Protein AF-T2IDP6-F1 (afdb_monomer_lite)

Secondary structure (DSSP, 8-state):
--HHHHHHHHHHHHHHHH-TT--SEEEEES-TTS--HHHHHHHHT-EEEEE-SS--HHHHHHHHHHT-EEE-SEEES-SSEEEEEEEEETTEEEEEEEES-TTBTTEEEEEEEEEEEEHHHHHHHHT-S-EEEEEE--TTTHHHHHHHGGGS-GGGS-SEEEE------BGGG----

Radius of gyration: 15.81 Å; chains: 1; bounding box: 41×36×41 Å

InterPro domains:
  IPR006342 Methyltransferase FkbM [PF05050] (32-167)
  IPR006342 Methyltransferase FkbM [TIGR01444] (26-162)
  IPR029063 S-adenosyl-L-methionine-dependent methyltransferase superfamily [G3DSA:3.40.50.150] (9-172)
  IPR029063 S-adenosyl-L-methionine-dependent methyltransferase superfamily [SSF53335] (21-167)
  IPR052514 S-adenosyl-L-methionine-dependent methyltransferase [PTHR34203] (24-165)

Structure (mmCIF, N/CA/C/O backbone):
data_AF-T2IDP6-F1
#
_entry.id   AF-T2IDP6-F1
#
loop_
_atom_site.group_PDB
_atom_site.id
_atom_site.type_symbol
_atom_site.label_atom_id
_atom_site.label_alt_id
_atom_site.label_comp_id
_atom_site.label_asym_id
_atom_site.label_entity_id
_atom_site.label_seq_id
_atom_site.pdbx_PDB_ins_code
_atom_site.Cartn_x
_atom_site.Cartn_y
_atom_site.Cartn_z
_atom_site.occupancy
_atom_site.B_iso_or_equiv
_atom_site.auth_seq_id
_atom_site.auth_comp_id
_atom_site.auth_asym_id
_atom_site.auth_atom_id
_atom_site.pdbx_PDB_model_num
ATOM 1 N N . MET A 1 1 ? 13.845 -20.984 6.138 1.00 50.91 1 MET A N 1
ATOM 2 C CA . MET A 1 1 ? 13.756 -20.034 7.265 1.00 50.91 1 MET A CA 1
ATOM 3 C C . MET A 1 1 ? 12.493 -19.229 7.014 1.00 50.91 1 MET A C 1
ATOM 5 O O . MET A 1 1 ? 12.410 -18.632 5.952 1.00 50.91 1 MET A O 1
ATOM 9 N N . ASN A 1 2 ? 11.488 -19.317 7.887 1.00 77.56 2 ASN A N 1
ATOM 10 C CA . ASN A 1 2 ? 10.152 -18.739 7.666 1.00 77.56 2 ASN A CA 1
ATOM 11 C C . ASN A 1 2 ? 10.096 -17.273 8.129 1.00 77.56 2 ASN A C 1
ATOM 13 O O . ASN A 1 2 ? 9.209 -16.918 8.895 1.00 77.56 2 ASN A O 1
ATOM 17 N N . VAL A 1 3 ? 11.082 -16.456 7.739 1.00 84.88 3 VAL A N 1
ATOM 18 C CA . VAL A 1 3 ? 11.218 -15.065 8.222 1.00 84.88 3 VAL A CA 1
ATOM 19 C C . VAL A 1 3 ? 9.922 -14.297 7.993 1.00 84.88 3 VAL A C 1
ATOM 21 O O . VAL A 1 3 ? 9.389 -13.714 8.925 1.00 84.88 3 VAL A O 1
ATOM 24 N N . GLU A 1 4 ? 9.371 -14.433 6.794 1.00 87.62 4 GLU A N 1
ATOM 25 C CA . GLU A 1 4 ? 8.138 -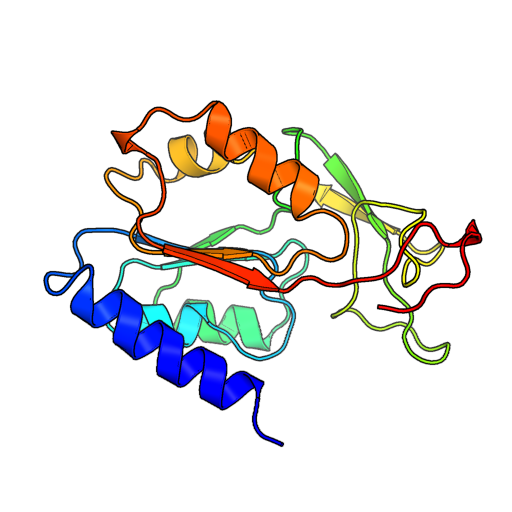13.780 6.382 1.00 87.62 4 GLU A CA 1
ATOM 26 C C . GLU A 1 4 ? 6.935 -14.138 7.257 1.00 87.62 4 GLU A C 1
ATOM 28 O O . GLU A 1 4 ? 6.241 -13.274 7.778 1.00 87.62 4 GLU A O 1
ATOM 33 N N . THR A 1 5 ? 6.740 -15.432 7.516 1.00 89.25 5 THR A N 1
ATOM 34 C CA . THR A 1 5 ? 5.682 -15.896 8.420 1.00 89.25 5 THR A CA 1
ATOM 35 C C . THR A 1 5 ? 5.882 -15.344 9.828 1.00 89.25 5 THR A C 1
ATOM 37 O O . THR A 1 5 ? 4.927 -14.895 10.445 1.00 89.25 5 THR A O 1
ATOM 40 N N . CYS A 1 6 ? 7.121 -15.307 10.328 1.00 92.56 6 CYS A N 1
ATOM 41 C CA . CYS A 1 6 ? 7.400 -14.709 11.632 1.00 92.56 6 CYS A CA 1
ATOM 42 C C . CYS A 1 6 ? 7.114 -13.200 11.655 1.00 92.56 6 CYS A C 1
ATOM 44 O O . CYS A 1 6 ? 6.640 -12.696 12.671 1.00 92.56 6 CYS A O 1
ATOM 46 N N . CYS A 1 7 ? 7.384 -12.480 10.564 1.00 93.94 7 CYS A N 1
ATOM 47 C CA . CYS A 1 7 ? 7.053 -11.064 10.441 1.00 93.94 7 CYS A CA 1
ATOM 48 C C . CYS A 1 7 ? 5.534 -10.844 10.419 1.00 93.94 7 CYS A C 1
ATOM 50 O O . CYS A 1 7 ? 5.052 -9.942 11.100 1.00 93.94 7 CYS A O 1
ATOM 52 N N . GLN A 1 8 ? 4.779 -11.676 9.696 1.00 94.75 8 GLN A N 1
ATOM 53 C CA . GLN A 1 8 ? 3.311 -11.663 9.712 1.00 94.75 8 GLN A CA 1
ATOM 54 C C . GLN A 1 8 ? 2.756 -11.922 11.119 1.00 94.75 8 GLN A C 1
ATOM 56 O O . GLN A 1 8 ? 1.979 -11.109 11.620 1.00 94.75 8 GLN A O 1
ATOM 61 N N . ASP A 1 9 ? 3.225 -12.978 11.790 1.00 95.31 9 ASP A N 1
ATOM 62 C CA . ASP A 1 9 ? 2.795 -13.343 13.148 1.00 95.31 9 ASP A CA 1
ATOM 63 C C . ASP A 1 9 ? 3.121 -12.245 14.176 1.00 95.31 9 ASP A C 1
ATOM 65 O O . ASP A 1 9 ? 2.364 -12.008 15.123 1.00 95.31 9 ASP A O 1
ATOM 69 N N . LEU A 1 10 ? 4.272 -11.581 14.026 1.00 96.19 10 LEU A N 1
ATOM 70 C CA . LEU A 1 10 ? 4.675 -10.484 14.901 1.00 96.19 10 LEU A CA 1
ATOM 71 C C . LEU A 1 10 ? 3.832 -9.232 14.645 1.00 96.19 10 LEU A C 1
ATOM 73 O O . LEU A 1 10 ? 3.370 -8.609 15.601 1.00 96.19 10 LEU A O 1
ATOM 77 N N . LEU A 1 11 ? 3.622 -8.863 13.379 1.00 97.06 11 LEU A N 1
ATOM 78 C CA . LEU A 1 11 ? 2.826 -7.689 13.038 1.00 97.06 11 LEU A CA 1
ATOM 79 C C . LEU A 1 11 ? 1.373 -7.860 13.491 1.00 97.06 11 LEU A C 1
ATOM 81 O O . LEU A 1 11 ? 0.821 -6.923 14.061 1.00 97.06 11 LEU A O 1
ATOM 85 N N . GLU A 1 12 ? 0.794 -9.055 13.329 1.00 97.38 12 GLU A N 1
ATOM 86 C CA . GLU A 1 12 ? -0.531 -9.406 13.857 1.00 97.38 12 GLU A CA 1
ATOM 87 C C . GLU A 1 12 ? -0.635 -9.112 15.362 1.00 97.38 12 GLU A C 1
ATOM 89 O O . GLU A 1 12 ? -1.559 -8.431 15.812 1.00 97.38 12 GLU A O 1
ATOM 94 N N . GLN A 1 13 ? 0.342 -9.563 16.152 1.00 97.88 13 GLN A N 1
ATOM 95 C CA . GLN A 1 13 ? 0.352 -9.314 17.596 1.00 97.88 13 GLN A CA 1
ATOM 96 C C . GLN A 1 13 ? 0.456 -7.821 17.930 1.00 97.88 13 GLN A C 1
ATOM 98 O O . GLN A 1 13 ? -0.236 -7.338 18.827 1.00 97.88 13 GLN A O 1
ATOM 103 N N . ILE A 1 14 ? 1.298 -7.083 17.202 1.00 98.06 14 ILE A N 1
ATOM 104 C CA . ILE A 1 14 ? 1.503 -5.646 17.412 1.00 98.06 14 ILE A CA 1
ATOM 105 C C . ILE A 1 14 ? 0.212 -4.867 17.136 1.00 98.06 14 ILE A C 1
ATOM 107 O O . ILE A 1 14 ? -0.213 -4.078 17.983 1.00 98.06 14 ILE A O 1
ATOM 111 N N . ILE A 1 15 ? -0.434 -5.089 15.986 1.00 97.94 15 ILE A N 1
ATOM 112 C CA . ILE A 1 15 ? -1.635 -4.327 15.604 1.00 97.94 15 ILE A CA 1
ATOM 113 C C . ILE A 1 15 ? -2.817 -4.634 16.528 1.00 97.94 15 ILE A C 1
ATOM 115 O O . ILE A 1 15 ? -3.578 -3.727 16.862 1.00 97.94 15 ILE A O 1
ATOM 119 N N . LEU A 1 16 ? -2.944 -5.879 17.005 1.00 97.75 16 LEU A N 1
ATOM 120 C CA . LEU A 1 16 ? -3.999 -6.269 17.942 1.00 97.75 16 LEU A CA 1
ATOM 121 C C . LEU A 1 16 ? -3.806 -5.655 19.332 1.00 97.75 16 LEU A C 1
ATOM 123 O O . LEU A 1 16 ? -4.795 -5.387 20.013 1.00 97.75 16 LEU A O 1
ATOM 127 N N . GLU A 1 17 ? -2.566 -5.411 19.761 1.00 97.81 17 GLU A N 1
ATOM 128 C CA . GLU A 1 17 ? -2.299 -4.728 21.031 1.00 97.81 17 GLU A CA 1
ATOM 129 C C . GLU A 1 17 ? -2.494 -3.210 20.916 1.00 97.81 17 GLU A C 1
ATOM 131 O O . GLU A 1 17 ? -3.054 -2.592 21.826 1.00 97.81 17 GLU A O 1
ATOM 136 N N . ILE A 1 18 ? -2.081 -2.618 19.792 1.00 96.94 18 ILE A N 1
ATOM 137 C CA . ILE A 1 18 ? -2.162 -1.173 19.533 1.00 96.94 18 ILE A CA 1
ATOM 138 C C . ILE A 1 18 ? -3.596 -0.712 19.261 1.00 96.94 18 ILE A C 1
ATOM 140 O O . ILE A 1 18 ? -3.992 0.367 19.711 1.00 96.94 18 ILE A O 1
ATOM 144 N N . ASP A 1 19 ? -4.393 -1.519 18.563 1.00 97.25 19 ASP A N 1
ATOM 145 C CA . ASP A 1 19 ? -5.790 -1.218 18.259 1.00 97.25 19 ASP A CA 1
ATOM 146 C C . ASP A 1 19 ? -6.704 -2.425 18.518 1.00 97.25 19 ASP A C 1
ATOM 148 O O . ASP A 1 19 ? -7.228 -3.087 17.622 1.00 97.25 19 ASP A O 1
ATOM 152 N N . LYS A 1 20 ? -6.952 -2.675 19.807 1.00 95.88 20 LYS A N 1
ATOM 153 C CA . LYS A 1 20 ? -7.832 -3.756 20.289 1.00 95.88 20 LYS A CA 1
ATOM 154 C C . LYS A 1 20 ? -9.268 -3.644 19.779 1.00 95.88 20 LYS A C 1
ATOM 156 O O . LYS A 1 20 ? -9.973 -4.651 19.699 1.00 95.88 20 LYS A O 1
ATOM 161 N N . LYS A 1 21 ? -9.723 -2.415 19.515 1.00 96.50 21 LYS A N 1
ATOM 162 C CA . LYS A 1 21 ? -11.093 -2.130 19.072 1.00 96.50 21 LYS A CA 1
ATOM 163 C C . LYS A 1 21 ? -11.233 -2.162 17.554 1.00 96.50 21 LYS A C 1
ATOM 165 O O . LYS A 1 21 ? -12.367 -2.262 17.097 1.00 96.50 21 LYS A O 1
ATOM 170 N N . LYS A 1 22 ? -10.114 -2.139 16.823 1.00 96.25 22 LYS A N 1
ATOM 171 C CA . LYS A 1 22 ? -10.048 -2.194 15.360 1.00 96.25 22 LYS A CA 1
ATOM 172 C C . LYS A 1 22 ? -10.791 -1.022 14.730 1.00 96.25 22 LYS A C 1
ATOM 174 O O . LYS A 1 22 ? -11.608 -1.202 13.836 1.00 96.25 22 LYS A O 1
ATOM 179 N N . THR A 1 23 ? -10.577 0.167 15.295 1.00 95.19 23 THR A N 1
ATOM 180 C CA . THR A 1 23 ? -11.209 1.408 14.829 1.00 95.19 23 THR A CA 1
ATOM 181 C C . THR A 1 23 ? -10.447 2.059 13.688 1.00 95.19 23 THR A C 1
ATOM 183 O O . THR A 1 23 ? -11.051 2.822 12.939 1.00 95.19 23 THR A O 1
ATOM 186 N N . GLY A 1 24 ? -9.148 1.784 13.569 1.00 96.06 24 GLY A N 1
ATOM 187 C CA . GLY A 1 24 ? -8.321 2.281 12.479 1.00 96.06 24 GLY A CA 1
ATOM 188 C C . GLY A 1 24 ? -8.243 1.318 11.296 1.00 96.06 24 GLY A C 1
ATOM 189 O O . GLY A 1 24 ? -8.540 0.127 11.401 1.00 96.06 24 GLY A O 1
ATOM 190 N N . MET A 1 25 ? -7.789 1.854 10.167 1.00 97.69 25 MET A N 1
ATOM 191 C CA . MET A 1 25 ? -7.578 1.119 8.920 1.00 97.69 25 MET A CA 1
ATOM 192 C C . MET A 1 25 ? -6.160 0.534 8.844 1.00 97.69 25 MET A C 1
ATOM 194 O O . MET A 1 25 ? -5.200 1.136 9.338 1.00 97.69 25 MET A O 1
ATOM 198 N N . CYS A 1 26 ? -6.014 -0.615 8.186 1.00 98.31 26 CYS A N 1
ATOM 199 C CA . CYS A 1 26 ? -4.721 -1.206 7.839 1.00 98.31 26 CYS A CA 1
ATOM 200 C C . CYS A 1 26 ? -4.491 -1.151 6.322 1.00 98.31 26 CYS A C 1
ATOM 202 O O . CYS A 1 26 ? -5.345 -1.567 5.540 1.00 98.31 26 CYS A O 1
ATOM 204 N N . ILE A 1 27 ? -3.331 -0.649 5.904 1.00 98.38 27 ILE A N 1
ATOM 205 C CA . ILE A 1 27 ? -2.987 -0.417 4.497 1.00 98.38 27 ILE A CA 1
ATOM 206 C C . ILE A 1 27 ? -1.736 -1.231 4.153 1.00 98.38 27 ILE A C 1
ATOM 208 O O . ILE A 1 27 ? -0.699 -1.074 4.795 1.00 98.38 27 ILE A O 1
ATOM 212 N N . ASP A 1 28 ? -1.833 -2.090 3.141 1.00 98.06 28 ASP A N 1
ATOM 213 C CA . ASP A 1 28 ? -0.739 -2.905 2.597 1.00 98.06 28 ASP A CA 1
ATOM 214 C C . ASP A 1 28 ? -0.351 -2.371 1.212 1.00 98.06 28 ASP A C 1
ATOM 216 O O . ASP A 1 28 ? -1.155 -2.420 0.280 1.00 98.06 28 ASP A O 1
ATOM 220 N N . VAL A 1 29 ? 0.852 -1.812 1.085 1.00 97.06 29 VAL A N 1
ATOM 221 C CA . VAL A 1 29 ? 1.345 -1.164 -0.136 1.00 97.06 29 VAL A CA 1
ATOM 222 C C . VAL A 1 29 ? 2.475 -1.977 -0.745 1.00 97.06 29 VAL A C 1
ATOM 224 O O . VAL A 1 29 ? 3.440 -2.311 -0.056 1.00 97.06 29 VAL A O 1
ATOM 227 N N . GLY A 1 30 ? 2.380 -2.215 -2.054 1.00 94.50 30 GLY A N 1
ATOM 228 C CA . GLY A 1 30 ? 3.314 -3.083 -2.765 1.00 94.50 30 GLY A CA 1
ATOM 229 C C . GLY A 1 30 ? 3.087 -4.535 -2.361 1.00 94.50 30 GLY A C 1
ATOM 230 O O . GLY A 1 30 ? 3.958 -5.207 -1.825 1.00 94.50 30 GLY A O 1
ATOM 231 N N . VAL A 1 31 ? 1.853 -5.003 -2.546 1.00 94.00 31 VAL A N 1
ATOM 232 C CA . VAL A 1 31 ? 1.428 -6.329 -2.075 1.00 94.00 31 VAL A CA 1
ATOM 233 C C . VAL A 1 31 ? 2.104 -7.451 -2.870 1.00 94.00 31 VAL A C 1
ATOM 235 O O . VAL A 1 31 ? 2.328 -8.549 -2.359 1.00 94.00 31 VAL A O 1
ATOM 238 N N . GLY A 1 32 ? 2.408 -7.209 -4.147 1.00 89.75 32 GLY A N 1
ATOM 239 C CA . GLY A 1 32 ? 3.072 -8.181 -5.001 1.00 89.75 32 GLY A CA 1
ATOM 240 C C . GLY A 1 32 ? 2.247 -9.458 -5.178 1.00 89.75 32 GLY A C 1
ATOM 241 O O . GLY A 1 32 ? 1.079 -9.438 -5.573 1.00 89.75 32 GLY A O 1
ATOM 242 N N . THR A 1 33 ? 2.872 -10.619 -4.957 1.00 83.56 33 THR A N 1
ATOM 243 C CA . THR A 1 33 ? 2.236 -11.927 -5.222 1.00 83.56 33 THR A CA 1
ATOM 244 C C . THR A 1 33 ? 2.353 -12.949 -4.094 1.00 83.56 33 THR A C 1
ATOM 246 O O . THR A 1 33 ? 1.859 -14.080 -4.231 1.00 83.56 33 THR A O 1
ATOM 249 N N . PHE A 1 34 ? 2.996 -12.584 -2.989 1.00 82.56 34 PHE A N 1
ATOM 250 C CA . PHE A 1 34 ? 3.217 -13.447 -1.833 1.00 82.56 34 PHE A CA 1
ATOM 251 C C . PHE A 1 34 ? 3.051 -12.649 -0.535 1.00 82.56 34 PHE A C 1
ATOM 253 O O . PHE A 1 34 ? 2.905 -11.439 -0.582 1.00 82.56 34 PHE A O 1
ATOM 260 N N . ALA A 1 35 ? 3.006 -13.355 0.602 1.00 77.75 35 ALA A N 1
ATOM 261 C CA . ALA A 1 35 ? 2.942 -12.757 1.939 1.00 77.75 35 ALA A CA 1
ATOM 262 C C . ALA A 1 35 ? 1.884 -11.653 2.117 1.00 77.75 35 ALA A C 1
ATOM 264 O O . ALA A 1 35 ? 2.147 -10.625 2.719 1.00 77.75 35 ALA A O 1
ATOM 265 N N . PHE A 1 36 ? 0.670 -11.895 1.615 1.00 90.62 36 PHE A N 1
ATOM 266 C CA . PHE A 1 36 ? -0.470 -10.975 1.658 1.00 90.62 36 PHE A CA 1
ATOM 267 C C . PHE A 1 36 ? -0.788 -10.486 3.085 1.00 90.62 36 PHE A C 1
ATOM 269 O O . PHE A 1 36 ? -1.607 -11.082 3.784 1.00 90.62 36 PHE A O 1
ATOM 276 N N . TYR A 1 37 ? -0.161 -9.396 3.527 1.00 97.19 37 TYR A N 1
ATOM 277 C CA . TYR A 1 37 ? -0.390 -8.799 4.845 1.00 97.19 37 TYR A CA 1
ATOM 278 C C . TYR A 1 37 ? -1.813 -8.261 4.960 1.00 97.19 37 TYR A C 1
ATOM 280 O O . TYR A 1 37 ? -2.450 -8.419 5.998 1.00 97.19 37 TYR A O 1
ATOM 288 N N . CYS A 1 38 ? -2.359 -7.738 3.863 1.00 98.06 38 CYS A N 1
ATOM 289 C CA . CYS A 1 38 ? -3.774 -7.405 3.743 1.00 98.06 38 CYS A CA 1
ATOM 290 C C . CYS A 1 38 ? -4.709 -8.573 4.116 1.00 98.06 38 CYS A C 1
ATOM 292 O O . CYS A 1 38 ? -5.727 -8.353 4.768 1.00 98.06 38 CYS A O 1
ATOM 294 N N . GLU A 1 39 ? -4.365 -9.827 3.799 1.00 98.00 39 GLU A N 1
ATOM 295 C CA . GLU A 1 39 ? -5.157 -10.981 4.245 1.00 98.00 39 GLU A CA 1
ATOM 296 C C . GLU A 1 39 ? -5.102 -11.145 5.772 1.00 98.00 39 GLU A C 1
ATOM 298 O O . GLU A 1 39 ? -6.126 -11.410 6.402 1.00 98.00 39 GLU A O 1
ATOM 303 N N . VAL A 1 40 ? -3.931 -10.958 6.385 1.00 97.56 40 VAL A N 1
ATOM 304 C CA . VAL A 1 40 ? -3.767 -11.018 7.848 1.00 97.56 40 VAL A CA 1
ATOM 305 C C . VAL A 1 40 ? -4.605 -9.930 8.524 1.00 97.56 40 VAL A C 1
ATOM 307 O O . VAL A 1 40 ? -5.365 -10.221 9.451 1.00 97.56 40 VAL A O 1
ATOM 310 N N . PHE A 1 41 ? -4.531 -8.695 8.024 1.00 98.31 41 PHE A N 1
ATOM 311 C CA . PHE A 1 41 ? -5.289 -7.556 8.548 1.00 98.31 41 PHE A CA 1
ATOM 312 C C . PHE A 1 41 ? -6.801 -7.795 8.485 1.00 98.31 41 PHE A C 1
ATOM 314 O O . PHE A 1 41 ? -7.495 -7.649 9.498 1.00 98.31 41 PHE A O 1
ATOM 321 N N . ALA A 1 42 ? -7.301 -8.258 7.338 1.00 98.06 42 ALA A N 1
ATOM 322 C CA . ALA A 1 42 ? -8.720 -8.529 7.152 1.00 98.06 42 ALA A CA 1
ATOM 323 C C . ALA A 1 42 ? -9.209 -9.676 8.050 1.00 98.06 42 ALA A C 1
ATOM 325 O O . ALA A 1 42 ? -10.263 -9.572 8.677 1.00 98.06 42 ALA A O 1
ATOM 326 N N . ARG A 1 43 ? -8.417 -10.746 8.215 1.00 97.44 43 ARG A N 1
ATOM 327 C CA . ARG A 1 43 ? -8.755 -11.862 9.123 1.00 97.44 43 ARG A CA 1
ATOM 328 C C . ARG A 1 43 ? -8.754 -11.457 10.594 1.00 97.44 43 ARG A C 1
ATOM 330 O O . ARG A 1 43 ? -9.518 -12.022 11.376 1.00 97.44 43 ARG A O 1
ATOM 337 N N . CYS A 1 44 ? -7.953 -10.462 10.965 1.00 97.44 44 CYS A N 1
ATOM 338 C CA . CYS A 1 44 ? -8.006 -9.848 12.290 1.00 97.44 44 CYS A CA 1
ATOM 339 C C . CYS A 1 44 ? -9.268 -8.992 12.497 1.00 97.44 44 CYS A C 1
ATOM 341 O O . CYS A 1 44 ? -9.627 -8.708 13.643 1.00 97.44 44 CYS A O 1
ATOM 343 N N . GLY A 1 45 ? -9.969 -8.626 11.420 1.00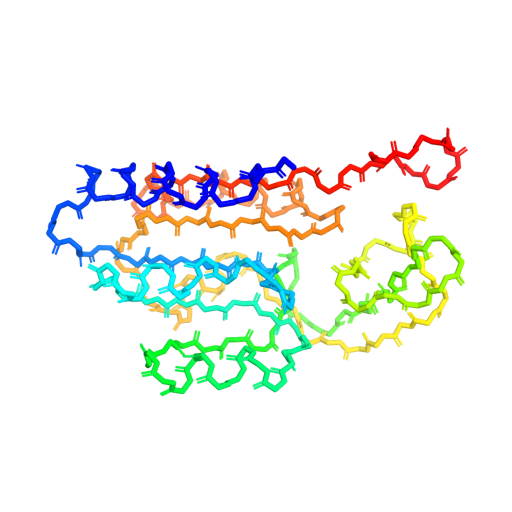 97.56 45 GLY A N 1
ATOM 344 C CA . GLY A 1 45 ? -11.191 -7.824 11.434 1.00 97.56 45 GLY A CA 1
ATOM 345 C C . GLY A 1 45 ? -10.950 -6.320 11.313 1.00 97.56 45 GLY A C 1
ATOM 346 O O . GLY A 1 45 ? -11.793 -5.556 11.774 1.00 97.56 45 GLY A O 1
ATOM 347 N N . PHE A 1 46 ? -9.809 -5.898 10.763 1.00 98.00 46 PHE A N 1
ATOM 348 C CA . PHE A 1 46 ? -9.563 -4.496 10.423 1.00 98.00 46 PHE A CA 1
ATOM 349 C C . PHE A 1 46 ? -10.171 -4.150 9.064 1.00 98.00 46 PHE A C 1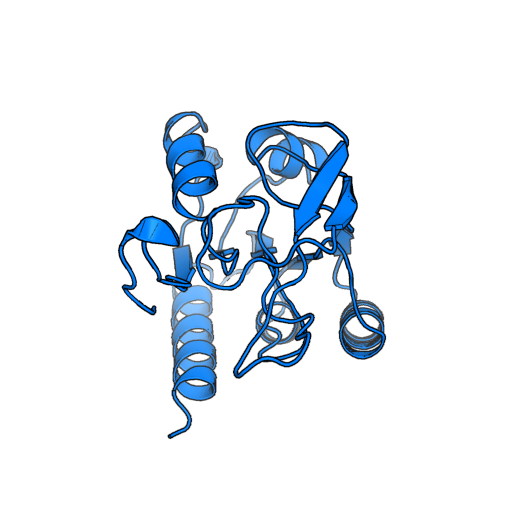
ATOM 351 O O . PHE A 1 46 ? -10.125 -4.958 8.131 1.00 98.00 46 PHE A O 1
ATOM 358 N N . GLU A 1 47 ? -10.662 -2.919 8.922 1.00 97.44 47 GLU A N 1
ATOM 359 C CA . GLU A 1 47 ? -10.880 -2.341 7.598 1.00 97.44 47 GLU A CA 1
ATOM 360 C C . GLU A 1 47 ? -9.535 -2.290 6.869 1.00 97.44 47 GLU A C 1
ATOM 362 O O . GLU A 1 47 ? -8.541 -1.797 7.411 1.00 97.44 47 GLU A O 1
ATOM 367 N N . THR A 1 48 ? -9.483 -2.874 5.673 1.00 98.38 48 THR A N 1
ATOM 368 C CA . THR A 1 48 ? -8.213 -3.165 5.009 1.00 98.38 48 THR A CA 1
ATOM 369 C C . THR A 1 48 ? -8.197 -2.642 3.583 1.00 98.38 48 THR A C 1
ATOM 371 O O . THR A 1 48 ? -9.145 -2.841 2.819 1.00 98.38 48 THR A O 1
ATOM 374 N N . VAL A 1 49 ? -7.075 -2.025 3.216 1.00 98.50 49 VAL A N 1
ATOM 375 C CA . VAL A 1 49 ? -6.781 -1.569 1.858 1.00 98.50 49 VAL A CA 1
ATOM 376 C C . VAL A 1 49 ? -5.514 -2.247 1.353 1.00 98.50 49 VAL A C 1
ATOM 378 O O . VAL A 1 49 ? -4.502 -2.296 2.051 1.00 98.50 49 VAL A O 1
ATOM 381 N N . ALA A 1 50 ? -5.566 -2.740 0.121 1.00 98.44 50 ALA A N 1
ATOM 382 C CA . ALA A 1 50 ? -4.414 -3.208 -0.637 1.00 98.44 50 ALA A CA 1
ATOM 383 C C . ALA A 1 50 ? -4.094 -2.193 -1.742 1.00 98.44 50 ALA A C 1
ATOM 385 O O . ALA A 1 50 ? -4.986 -1.795 -2.490 1.00 98.44 50 ALA A O 1
ATOM 386 N N . VAL A 1 51 ? -2.832 -1.790 -1.872 1.00 98.06 51 VAL A N 1
ATOM 387 C CA . VAL A 1 51 ? -2.348 -0.889 -2.926 1.00 98.06 51 VAL A CA 1
ATOM 388 C C . VAL A 1 51 ? -1.313 -1.636 -3.759 1.00 98.06 51 VAL A C 1
ATOM 390 O O . VAL A 1 51 ? -0.208 -1.917 -3.294 1.00 98.06 51 VAL A O 1
ATOM 393 N N . GLU A 1 52 ? -1.679 -1.986 -4.988 1.00 97.06 52 GLU A N 1
ATOM 394 C CA . GLU A 1 52 ? -0.841 -2.776 -5.892 1.00 97.06 52 GLU A CA 1
ATOM 395 C C . GLU A 1 52 ? -1.100 -2.345 -7.343 1.00 97.06 52 GLU A C 1
ATOM 397 O O . GLU A 1 52 ? -2.220 -2.510 -7.822 1.00 97.06 52 GLU A O 1
ATOM 402 N N . PRO A 1 53 ? -0.104 -1.814 -8.074 1.00 95.81 53 PRO A N 1
ATOM 403 C CA . PRO A 1 53 ? -0.303 -1.322 -9.438 1.00 95.81 53 PRO A CA 1
ATOM 404 C C . PRO A 1 53 ? -0.659 -2.410 -10.458 1.00 95.81 53 PRO A C 1
ATOM 406 O O . PRO A 1 53 ? -1.286 -2.107 -11.472 1.00 95.81 53 PRO A O 1
ATOM 409 N N . LEU A 1 54 ? -0.213 -3.655 -10.259 1.00 94.31 54 LEU A N 1
ATOM 410 C CA . LEU A 1 54 ? -0.403 -4.757 -11.204 1.00 94.31 54 LEU A CA 1
ATOM 411 C C . LEU A 1 54 ? -0.852 -6.035 -10.469 1.00 94.31 54 LEU A C 1
ATOM 413 O O . LEU A 1 54 ? -0.109 -7.027 -10.456 1.00 94.31 54 LEU A O 1
ATOM 417 N N . PRO A 1 55 ? -2.069 -6.056 -9.889 1.00 94.75 55 PRO A N 1
ATOM 418 C CA . PRO A 1 55 ? -2.525 -7.165 -9.061 1.00 94.75 55 PRO A CA 1
ATOM 419 C C . PRO A 1 55 ? -2.614 -8.457 -9.875 1.00 94.75 55 PRO A C 1
ATOM 421 O O . PRO A 1 55 ? -3.048 -8.476 -11.030 1.00 94.75 55 PRO A O 1
ATOM 424 N N . ASN A 1 56 ? -2.205 -9.570 -9.269 1.00 93.38 56 ASN A N 1
ATOM 425 C CA . ASN A 1 56 ? -2.378 -10.887 -9.874 1.00 93.38 56 ASN A CA 1
ATOM 426 C C . ASN A 1 56 ? -3.725 -11.518 -9.476 1.00 93.38 56 ASN A C 1
ATOM 428 O O . ASN A 1 56 ? -4.376 -11.098 -8.521 1.00 93.38 56 ASN A O 1
ATOM 432 N N . ASP A 1 57 ? -4.105 -12.602 -10.155 1.00 95.25 57 ASP A N 1
ATOM 433 C CA . ASP A 1 57 ? -5.362 -13.319 -9.886 1.00 95.25 57 ASP A CA 1
ATOM 434 C C . ASP A 1 57 ? -5.494 -13.794 -8.430 1.00 95.25 57 ASP A C 1
ATOM 436 O O . ASP A 1 57 ? -6.600 -13.914 -7.900 1.00 95.25 57 ASP A O 1
ATOM 440 N N . LYS A 1 58 ? -4.365 -14.073 -7.766 1.00 96.12 58 LYS A N 1
ATOM 441 C CA . LYS A 1 58 ? -4.354 -14.503 -6.367 1.00 96.12 58 LYS A CA 1
ATOM 442 C C . LYS A 1 58 ? -4.739 -13.354 -5.434 1.00 96.12 58 LYS A C 1
ATOM 444 O O . LYS A 1 58 ? -5.602 -13.564 -4.587 1.00 96.12 58 LYS A O 1
ATOM 449 N N . LEU A 1 59 ? -4.152 -12.171 -5.614 1.00 96.44 59 LEU A N 1
ATOM 450 C CA . LEU A 1 59 ? -4.495 -10.965 -4.864 1.00 96.44 59 LEU A CA 1
ATOM 451 C C . LEU A 1 59 ? -5.951 -10.577 -5.111 1.00 96.44 59 LEU A C 1
ATOM 453 O O . LEU A 1 59 ? -6.697 -10.404 -4.156 1.00 96.44 59 LEU A O 1
ATOM 457 N N . LEU A 1 60 ? -6.387 -10.556 -6.376 1.00 97.50 60 LEU A N 1
ATOM 458 C CA . LEU A 1 60 ? -7.781 -10.270 -6.730 1.00 97.50 60 LEU A CA 1
ATOM 459 C C . LEU A 1 60 ? -8.754 -11.190 -5.982 1.00 97.50 60 LEU A C 1
ATOM 461 O O . LEU A 1 60 ? -9.741 -10.729 -5.411 1.00 97.50 60 LEU A O 1
ATOM 465 N N . LYS A 1 61 ? -8.453 -12.492 -5.926 1.00 97.88 61 LYS A N 1
ATOM 466 C CA . LYS A 1 61 ? -9.268 -13.465 -5.193 1.00 97.88 61 LYS A CA 1
ATOM 467 C C . LYS A 1 61 ? -9.249 -13.236 -3.681 1.00 97.88 61 LYS A C 1
ATOM 469 O O . LYS A 1 61 ? -10.292 -13.386 -3.047 1.00 97.88 61 LYS A O 1
ATOM 474 N N . ILE A 1 62 ? -8.093 -12.914 -3.103 1.00 97.88 62 ILE A N 1
ATOM 475 C CA . ILE A 1 62 ? -7.962 -12.597 -1.673 1.00 97.88 62 ILE A CA 1
ATOM 476 C C . ILE A 1 62 ? -8.808 -11.370 -1.340 1.00 97.88 62 ILE A C 1
ATOM 478 O O . ILE A 1 62 ? -9.627 -11.446 -0.426 1.00 97.88 62 ILE A O 1
ATOM 482 N N . CYS A 1 63 ? -8.701 -10.302 -2.134 1.00 98.12 63 CYS A N 1
ATOM 483 C CA . CYS A 1 63 ? -9.473 -9.089 -1.909 1.00 98.12 63 CYS A CA 1
ATOM 484 C C . CYS A 1 63 ? -10.978 -9.336 -2.002 1.00 98.12 63 CYS A C 1
ATOM 486 O O . CYS A 1 63 ? -11.721 -8.917 -1.124 1.00 98.12 63 CYS A O 1
ATOM 488 N N . GLN A 1 64 ? -11.425 -10.106 -2.996 1.00 97.94 64 GLN A N 1
ATOM 489 C CA . GLN A 1 64 ? -12.833 -10.500 -3.112 1.00 97.94 64 GLN A CA 1
ATOM 490 C C . GLN A 1 64 ? -13.314 -11.374 -1.946 1.00 97.94 64 GLN A C 1
ATOM 492 O O . GLN A 1 64 ? -14.462 -11.266 -1.530 1.00 97.94 64 GLN A O 1
ATOM 497 N N . THR A 1 65 ? -12.465 -12.272 -1.440 1.00 97.94 65 THR A N 1
ATOM 498 C CA . THR A 1 65 ? -12.842 -13.222 -0.378 1.00 97.94 65 THR A CA 1
ATOM 499 C C . THR A 1 65 ? -12.993 -12.535 0.975 1.00 97.94 65 THR A C 1
ATOM 501 O O . THR A 1 65 ? -13.861 -12.918 1.755 1.00 97.94 65 THR A O 1
ATOM 504 N N . HIS A 1 66 ? -12.144 -11.545 1.251 1.00 97.94 66 HIS A N 1
ATOM 505 C CA . HIS A 1 66 ? -12.064 -10.871 2.549 1.00 97.94 66 HIS A CA 1
ATOM 506 C C . HIS A 1 66 ? -12.598 -9.432 2.529 1.00 97.94 66 HIS A C 1
ATOM 508 O O . HIS A 1 66 ? -12.397 -8.715 3.501 1.00 97.94 66 HIS A O 1
ATOM 514 N N . ASP A 1 67 ? -13.266 -9.024 1.445 1.00 97.25 67 ASP A N 1
ATOM 515 C CA . ASP A 1 67 ? -13.810 -7.669 1.251 1.00 97.25 67 ASP A CA 1
ATOM 516 C C . ASP A 1 67 ? -12.754 -6.559 1.441 1.00 97.25 67 ASP A C 1
ATOM 518 O O . ASP A 1 67 ? -12.976 -5.543 2.094 1.00 97.25 67 ASP A O 1
ATOM 522 N N . ILE A 1 68 ? -11.555 -6.784 0.893 1.00 98.44 68 ILE A N 1
ATOM 523 C CA . ILE A 1 68 ? -10.445 -5.823 0.952 1.00 98.44 68 ILE A CA 1
ATOM 524 C C . ILE A 1 68 ? -10.592 -4.841 -0.206 1.00 98.44 68 ILE A C 1
ATOM 526 O O . ILE A 1 68 ? -10.695 -5.246 -1.369 1.00 98.44 68 ILE A O 1
ATOM 530 N N . ASN A 1 69 ? -10.525 -3.547 0.098 1.00 98.00 69 ASN A N 1
ATOM 531 C CA . ASN A 1 69 ? -10.520 -2.50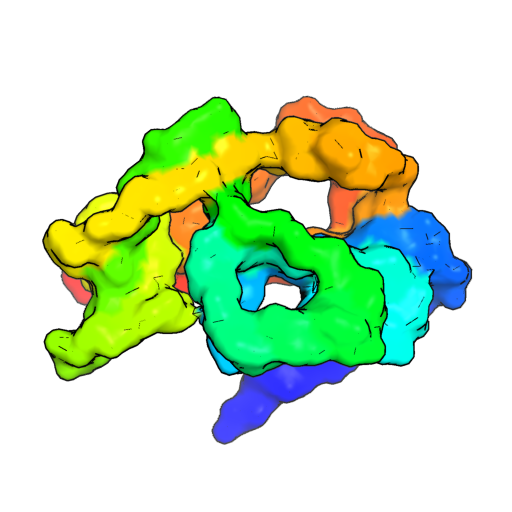5 -0.919 1.00 98.00 69 ASN A CA 1
ATOM 532 C C . ASN A 1 69 ? -9.175 -2.511 -1.667 1.00 98.00 69 ASN A C 1
ATOM 534 O O . ASN A 1 69 ? -8.127 -2.266 -1.071 1.00 98.00 69 ASN A O 1
ATOM 538 N N . LEU A 1 70 ? -9.198 -2.807 -2.967 1.00 98.25 70 LEU A N 1
ATOM 539 C CA . LEU A 1 70 ? -8.007 -2.840 -3.813 1.00 98.25 70 LEU A CA 1
ATOM 540 C C . LEU A 1 70 ? -7.884 -1.548 -4.624 1.00 98.25 70 LEU A C 1
ATOM 542 O O . LEU A 1 70 ? -8.773 -1.207 -5.403 1.00 98.25 70 LEU A O 1
ATOM 546 N N . ILE A 1 71 ? -6.740 -0.881 -4.495 1.00 98.19 71 ILE A N 1
ATOM 547 C CA . ILE A 1 71 ? -6.368 0.297 -5.276 1.00 98.19 71 ILE A CA 1
ATOM 548 C C . ILE A 1 71 ? -5.255 -0.090 -6.251 1.00 98.19 71 ILE A C 1
ATOM 550 O O . ILE A 1 71 ? -4.121 -0.369 -5.857 1.00 98.19 71 ILE A O 1
ATOM 554 N N . GLU A 1 72 ? -5.585 -0.073 -7.543 1.00 97.62 72 GLU A N 1
ATOM 555 C CA . GLU A 1 72 ? -4.665 -0.392 -8.639 1.00 97.62 72 GLU A CA 1
ATOM 556 C C . GLU A 1 72 ? -3.772 0.808 -8.999 1.00 97.62 72 GLU A C 1
ATOM 558 O O . GLU A 1 72 ? -3.943 1.456 -10.033 1.00 97.62 72 GLU A O 1
ATOM 563 N N . SER A 1 73 ? -2.839 1.149 -8.107 1.00 97.50 73 SER A N 1
ATOM 564 C CA . SER A 1 73 ? -1.932 2.294 -8.258 1.00 97.50 73 SER A CA 1
ATOM 565 C C . SER A 1 73 ? -0.592 2.040 -7.570 1.00 97.50 73 SER A C 1
ATOM 567 O O . SER A 1 73 ? -0.514 1.303 -6.590 1.00 97.50 73 SER A O 1
ATOM 569 N N . CYS A 1 74 ? 0.467 2.703 -8.031 1.00 95.81 74 CYS A N 1
ATOM 570 C CA . CYS A 1 74 ? 1.677 2.877 -7.232 1.00 95.81 74 CYS A CA 1
ATOM 571 C C . CYS A 1 74 ? 1.457 3.958 -6.171 1.00 95.81 74 CYS A C 1
ATOM 573 O O . CYS A 1 74 ? 0.881 5.006 -6.468 1.00 95.81 74 CYS A O 1
ATOM 575 N N . LEU A 1 75 ? 1.990 3.750 -4.968 1.00 96.50 75 LEU A N 1
ATOM 576 C CA . LEU A 1 75 ? 2.187 4.838 -4.015 1.00 96.50 75 LEU A CA 1
ATOM 577 C C . LEU A 1 75 ? 3.485 5.574 -4.365 1.00 96.50 75 LEU A C 1
ATOM 579 O O . LEU A 1 75 ? 4.542 4.954 -4.480 1.00 96.50 75 LEU A O 1
ATOM 583 N N . SER A 1 76 ? 3.398 6.883 -4.582 1.00 95.88 76 SER A N 1
ATOM 584 C CA . SER A 1 76 ? 4.480 7.689 -5.149 1.00 95.88 76 SER A CA 1
ATOM 585 C C . SER A 1 76 ? 4.464 9.133 -4.640 1.00 95.88 76 SER A C 1
ATOM 587 O O . SER A 1 76 ? 3.752 9.454 -3.697 1.00 95.88 76 SER A O 1
ATOM 589 N N . ASP A 1 77 ? 5.272 10.013 -5.227 1.00 95.44 77 ASP A N 1
ATOM 590 C CA . ASP A 1 77 ? 5.331 11.460 -4.983 1.00 95.44 77 ASP A CA 1
ATOM 591 C C . ASP A 1 77 ? 4.484 12.287 -5.965 1.00 95.44 77 ASP A C 1
ATOM 593 O O . ASP A 1 77 ? 4.463 13.515 -5.896 1.00 95.44 77 ASP A O 1
ATOM 597 N N . THR A 1 78 ? 3.754 11.631 -6.870 1.00 96.25 78 THR A N 1
ATOM 598 C CA . THR A 1 78 ? 2.897 12.291 -7.862 1.00 96.25 78 THR A CA 1
ATOM 599 C C . THR A 1 78 ? 1.557 11.577 -8.029 1.00 96.25 78 THR A C 1
ATOM 601 O O . THR A 1 78 ? 1.435 10.382 -7.757 1.00 96.25 78 THR A O 1
ATOM 604 N N . ASN A 1 79 ? 0.558 12.323 -8.507 1.00 96.81 79 ASN A N 1
ATOM 605 C CA . ASN A 1 79 ? -0.785 11.841 -8.839 1.00 96.81 79 ASN A CA 1
ATOM 606 C C . ASN A 1 79 ? -0.976 11.805 -10.367 1.00 96.81 79 ASN A C 1
ATOM 608 O O . ASN A 1 79 ? -1.774 12.571 -10.907 1.00 96.81 79 ASN A O 1
ATOM 612 N N . ASP A 1 80 ? -0.174 11.008 -11.073 1.00 96.50 80 ASP A N 1
ATOM 613 C CA . ASP A 1 80 ? -0.162 10.943 -12.542 1.00 96.50 80 ASP A CA 1
ATOM 614 C C . ASP A 1 80 ? 0.080 9.495 -13.004 1.00 96.50 80 ASP A C 1
ATOM 616 O O . ASP A 1 80 ? -0.031 8.548 -12.233 1.00 96.50 80 ASP A O 1
ATOM 620 N N . ILE A 1 81 ? 0.382 9.289 -14.279 1.00 97.56 81 ILE A N 1
ATOM 621 C CA . ILE A 1 81 ? 0.851 8.022 -14.818 1.00 97.56 81 ILE A CA 1
ATOM 622 C C . ILE A 1 81 ? 2.377 7.998 -14.742 1.00 97.56 81 ILE A C 1
ATOM 624 O O . ILE A 1 81 ? 3.059 8.835 -15.336 1.00 97.56 81 ILE A O 1
ATOM 628 N N . GLN A 1 82 ? 2.927 6.986 -14.074 1.00 96.31 82 GLN A N 1
ATOM 629 C CA . GLN A 1 82 ? 4.367 6.748 -14.011 1.00 96.31 82 GLN A CA 1
ATOM 630 C C . GLN A 1 82 ? 4.746 5.428 -14.685 1.00 96.31 82 GLN A C 1
ATOM 632 O O . GLN A 1 82 ? 3.937 4.515 -14.850 1.00 96.31 82 GLN A O 1
ATOM 637 N N . ASN A 1 83 ? 6.007 5.331 -15.104 1.00 95.94 83 ASN A N 1
ATOM 638 C CA . ASN A 1 83 ? 6.551 4.093 -15.645 1.00 95.94 83 ASN A CA 1
ATOM 639 C C . ASN A 1 83 ? 7.002 3.188 -14.500 1.00 95.94 83 ASN A C 1
ATOM 641 O O . ASN A 1 83 ? 7.984 3.489 -13.827 1.00 95.94 83 ASN A O 1
ATOM 645 N N . LEU A 1 84 ? 6.329 2.053 -14.339 1.00 94.56 84 LEU A N 1
ATOM 646 C CA . LEU A 1 84 ? 6.758 0.980 -13.454 1.00 94.56 84 LEU A CA 1
ATOM 647 C C . LEU A 1 84 ? 7.702 0.047 -14.214 1.00 94.56 84 LEU A C 1
ATOM 649 O O . LEU A 1 84 ? 7.296 -0.633 -15.163 1.00 94.56 84 LEU A O 1
ATOM 653 N N . TYR A 1 85 ? 8.968 0.021 -13.812 1.00 93.06 85 TYR A N 1
ATOM 654 C CA . TYR A 1 85 ? 10.003 -0.804 -14.423 1.00 93.06 85 TYR A CA 1
ATOM 655 C C . TYR A 1 85 ? 9.925 -2.221 -13.866 1.00 93.06 85 TYR A C 1
ATOM 657 O O . TYR A 1 85 ? 10.053 -2.458 -12.668 1.00 93.06 85 TYR A O 1
ATOM 665 N N . MET A 1 86 ? 9.721 -3.188 -14.758 1.00 90.31 86 MET A N 1
ATOM 666 C CA . MET A 1 86 ? 9.643 -4.599 -14.398 1.00 90.31 86 MET A CA 1
ATOM 667 C C . MET A 1 86 ? 11.021 -5.081 -13.965 1.00 90.31 86 MET A C 1
ATOM 669 O O . MET A 1 86 ? 12.011 -4.846 -14.670 1.00 90.31 86 MET A O 1
ATOM 673 N N . GLY A 1 87 ? 11.089 -5.787 -12.850 1.00 83.56 87 GLY A N 1
ATOM 674 C CA . GLY A 1 87 ? 12.336 -6.253 -12.280 1.00 83.56 87 GLY A CA 1
ATOM 675 C C . GLY A 1 87 ? 12.844 -7.538 -12.912 1.00 83.56 87 GLY A C 1
ATOM 676 O O . GLY A 1 87 ? 12.141 -8.284 -13.608 1.00 83.56 87 GLY A O 1
ATOM 677 N N . LYS A 1 88 ? 14.126 -7.790 -12.674 1.00 78.12 88 LYS A N 1
ATOM 678 C CA . LYS A 1 88 ? 14.818 -9.019 -13.029 1.00 78.12 88 LYS A CA 1
ATOM 679 C C . LYS A 1 88 ? 15.490 -9.601 -11.801 1.00 78.12 88 LYS A C 1
ATOM 681 O O . LYS A 1 88 ? 16.309 -8.941 -11.176 1.00 78.12 88 LYS A O 1
ATOM 686 N N . PHE A 1 89 ? 15.231 -10.876 -11.548 1.00 70.00 89 PHE A N 1
ATOM 687 C CA . PHE A 1 89 ? 15.959 -11.657 -10.558 1.00 70.00 89 PHE A CA 1
ATOM 688 C C . PHE A 1 89 ? 16.700 -12.794 -11.262 1.00 70.00 89 PHE A C 1
ATOM 690 O O . PHE A 1 89 ? 16.119 -13.496 -12.092 1.00 70.00 89 PHE A O 1
ATOM 697 N N . ALA A 1 90 ? 18.001 -12.939 -10.994 1.00 67.81 90 ALA A N 1
ATOM 698 C CA . ALA A 1 90 ? 18.868 -13.931 -11.645 1.00 67.81 90 ALA A CA 1
ATOM 699 C C . ALA A 1 90 ? 18.777 -13.944 -13.194 1.00 67.81 90 ALA A C 1
ATOM 701 O O . ALA A 1 90 ? 18.906 -14.984 -13.834 1.00 67.81 90 ALA A O 1
ATOM 702 N N . GLY A 1 91 ? 18.531 -12.781 -13.811 1.00 66.75 91 GLY A N 1
ATOM 703 C CA . GLY A 1 91 ? 18.404 -12.627 -15.267 1.00 66.75 91 GLY A CA 1
ATOM 704 C C . GLY A 1 91 ? 17.003 -12.873 -15.842 1.00 66.75 91 GLY A C 1
ATOM 705 O O . GLY A 1 91 ? 16.768 -12.530 -17.004 1.00 66.75 91 GLY A O 1
ATOM 706 N N . PHE A 1 92 ? 16.055 -13.373 -15.046 1.00 69.56 92 PHE A N 1
ATOM 707 C CA . PHE A 1 92 ? 14.673 -13.619 -15.462 1.00 69.56 92 PHE A CA 1
ATOM 708 C C . PHE A 1 92 ? 13.749 -12.492 -15.016 1.00 69.56 92 PHE A C 1
ATOM 710 O O . PHE A 1 92 ? 13.927 -11.932 -13.938 1.00 69.56 92 PHE A O 1
ATOM 717 N N . LEU A 1 93 ? 12.756 -12.160 -15.848 1.00 74.38 93 LEU A N 1
ATOM 718 C CA . LEU A 1 93 ? 11.713 -11.206 -15.471 1.00 74.38 93 LEU A CA 1
ATOM 719 C C . LEU A 1 93 ? 10.964 -11.733 -14.250 1.00 74.38 93 LEU A C 1
ATOM 721 O O . LEU A 1 93 ? 10.475 -12.863 -14.264 1.00 74.38 93 LEU A O 1
ATOM 725 N N . ASN A 1 94 ? 10.846 -10.898 -13.230 1.00 74.94 94 ASN A N 1
ATOM 726 C CA . ASN A 1 94 ? 10.100 -11.212 -12.030 1.00 74.94 94 ASN A CA 1
ATOM 727 C C . ASN A 1 94 ? 9.173 -10.039 -11.730 1.00 74.94 94 ASN A C 1
ATOM 729 O O . ASN A 1 94 ? 9.631 -8.914 -11.582 1.00 74.94 94 ASN A O 1
ATOM 733 N N . ARG A 1 95 ? 7.867 -10.311 -11.698 1.00 71.25 95 ARG A N 1
ATOM 734 C CA . ARG A 1 95 ? 6.842 -9.286 -11.472 1.00 71.25 95 ARG A CA 1
ATOM 735 C C . ARG A 1 95 ? 6.753 -8.845 -10.012 1.00 71.25 95 ARG A C 1
ATOM 737 O O . ARG A 1 95 ? 6.166 -7.809 -9.766 1.00 71.25 95 ARG A O 1
ATOM 744 N N . ASN A 1 96 ? 7.339 -9.610 -9.089 1.00 73.81 96 ASN A N 1
ATOM 745 C CA . ASN A 1 96 ? 7.394 -9.262 -7.667 1.00 73.81 96 ASN A CA 1
ATOM 746 C C . ASN A 1 96 ? 8.422 -8.178 -7.386 1.00 73.81 96 ASN A C 1
ATOM 748 O O . ASN A 1 96 ? 8.323 -7.492 -6.390 1.00 73.81 96 ASN A O 1
ATOM 752 N N . PHE A 1 97 ? 9.402 -8.042 -8.272 1.00 78.50 97 PHE A N 1
ATOM 753 C CA . PHE A 1 97 ? 10.381 -6.982 -8.198 1.00 78.50 97 PHE A CA 1
ATOM 754 C C . PHE A 1 97 ? 9.949 -5.964 -9.239 1.00 78.50 97 PHE A C 1
ATOM 756 O O . PHE A 1 97 ? 10.045 -6.235 -10.431 1.00 78.50 97 PHE A O 1
ATOM 763 N N . SER A 1 98 ? 9.404 -4.824 -8.845 1.00 88.00 98 SER A N 1
ATOM 764 C CA . SER A 1 98 ? 9.133 -3.738 -9.785 1.00 88.00 98 SER A CA 1
ATOM 765 C C . SER A 1 98 ? 9.265 -2.412 -9.076 1.00 88.00 98 SER A C 1
ATOM 767 O O . SER A 1 98 ? 8.830 -2.284 -7.941 1.00 88.00 98 SER A O 1
ATOM 769 N N . SER A 1 99 ? 9.878 -1.445 -9.746 1.00 90.38 99 SER A N 1
ATOM 770 C CA . SER A 1 99 ? 10.243 -0.175 -9.132 1.00 90.38 99 SER A CA 1
ATOM 771 C C . SER A 1 99 ? 9.865 0.982 -10.038 1.00 90.38 99 SER A C 1
ATOM 773 O O . SER A 1 99 ? 9.876 0.857 -11.267 1.00 90.38 99 SER A O 1
ATOM 775 N N . LEU A 1 100 ? 9.553 2.122 -9.432 1.00 91.38 100 LEU A N 1
ATOM 776 C CA . LEU A 1 100 ? 9.442 3.395 -10.136 1.00 91.38 100 LEU A CA 1
ATOM 777 C C . LEU A 1 100 ? 10.823 3.986 -10.471 1.00 91.38 100 LEU A C 1
ATOM 779 O O . LEU A 1 100 ? 10.921 4.833 -11.360 1.00 91.38 100 LEU A O 1
ATOM 783 N N . ASP A 1 101 ? 11.902 3.510 -9.836 1.00 88.50 101 ASP A N 1
ATOM 784 C CA . ASP A 1 101 ? 13.264 3.934 -10.152 1.00 88.50 101 ASP A CA 1
ATOM 785 C C . ASP A 1 101 ? 13.863 3.081 -11.296 1.00 88.50 101 ASP A C 1
ATOM 787 O O . ASP A 1 101 ? 14.156 1.889 -11.115 1.00 88.50 101 ASP A O 1
ATOM 791 N N . PRO A 1 102 ? 14.132 3.661 -12.486 1.00 87.12 102 PRO A N 1
ATOM 792 C CA . PRO A 1 102 ? 14.815 2.950 -13.571 1.00 87.12 102 PRO A CA 1
ATOM 793 C C . PRO A 1 102 ? 16.240 2.506 -13.214 1.00 87.12 102 PRO A C 1
ATOM 795 O O . PRO A 1 102 ? 16.800 1.633 -13.889 1.00 87.12 102 PRO A O 1
ATOM 798 N N . ASN A 1 103 ? 16.847 3.125 -12.199 1.00 85.69 103 ASN A N 1
ATOM 799 C CA . ASN A 1 103 ? 18.209 2.862 -11.744 1.00 85.69 103 ASN A CA 1
ATOM 800 C C . ASN A 1 103 ? 18.275 1.918 -10.545 1.00 85.69 103 ASN A C 1
ATOM 802 O O . ASN A 1 103 ? 19.388 1.566 -10.142 1.00 85.69 103 ASN A O 1
ATOM 806 N N . TRP A 1 104 ? 17.138 1.478 -10.003 1.00 84.69 104 TRP A N 1
ATOM 807 C CA . TRP A 1 104 ? 17.122 0.438 -8.984 1.00 84.69 104 TRP A CA 1
ATOM 808 C C . TRP A 1 104 ? 17.734 -0.854 -9.545 1.00 84.69 104 TRP A C 1
ATOM 810 O O . TRP A 1 104 ? 17.585 -1.172 -10.730 1.00 84.69 104 TRP A O 1
ATOM 820 N N . PHE A 1 105 ? 18.496 -1.585 -8.727 1.00 79.56 105 PHE A N 1
ATOM 821 C CA . PHE A 1 105 ? 19.366 -2.671 -9.203 1.00 79.56 105 PHE A CA 1
ATOM 822 C C . PHE A 1 105 ? 18.606 -3.776 -9.955 1.00 79.56 105 PHE A C 1
ATOM 824 O O . PHE A 1 105 ? 19.136 -4.350 -10.913 1.00 79.56 105 PHE A O 1
ATOM 831 N N . GLY A 1 106 ? 17.361 -4.046 -9.551 1.00 80.25 106 GLY A N 1
ATOM 832 C CA . GLY A 1 106 ? 16.489 -5.024 -10.188 1.00 80.25 106 GLY A CA 1
ATOM 833 C C . GLY A 1 106 ? 15.813 -4.516 -11.463 1.00 80.25 106 GLY A C 1
ATOM 834 O O . GLY A 1 106 ? 15.347 -5.336 -12.253 1.00 80.25 106 GLY A O 1
ATOM 835 N N . SER A 1 107 ? 15.786 -3.207 -11.731 1.00 85.00 107 SER A N 1
ATOM 836 C CA . SER A 1 107 ? 15.009 -2.616 -12.828 1.00 85.00 107 SER A CA 1
ATOM 837 C C . SER A 1 107 ? 15.497 -3.036 -14.220 1.00 85.00 107 SER A C 1
ATOM 839 O O . SER A 1 107 ? 16.689 -3.022 -14.574 1.00 85.00 107 SER A O 1
ATOM 841 N N . SER A 1 108 ? 14.537 -3.395 -15.073 1.00 85.88 108 SER A N 1
ATOM 842 C CA . SER A 1 108 ? 14.767 -3.675 -16.489 1.00 85.88 108 SER A CA 1
ATOM 843 C C . SER A 1 108 ? 14.279 -2.543 -17.392 1.00 85.88 108 SER A C 1
ATOM 845 O O . SER A 1 108 ? 13.584 -1.632 -16.968 1.00 85.88 108 SER A O 1
ATOM 847 N N . LYS A 1 109 ? 14.621 -2.620 -18.685 1.00 86.50 109 LYS A N 1
ATOM 848 C CA . LYS A 1 109 ? 14.113 -1.685 -19.703 1.00 86.50 109 LYS A CA 1
ATOM 849 C C . LYS A 1 109 ? 12.631 -1.893 -20.037 1.00 86.50 109 LYS A C 1
ATOM 851 O O . LYS A 1 109 ? 12.070 -1.097 -20.779 1.00 86.50 109 LYS A O 1
ATOM 856 N N . ASN A 1 110 ? 12.028 -2.991 -19.576 1.00 89.88 110 ASN A N 1
ATOM 857 C CA . ASN A 1 110 ? 10.610 -3.236 -19.778 1.00 89.88 110 ASN A CA 1
ATOM 858 C C . ASN A 1 110 ? 9.838 -2.459 -18.714 1.00 89.88 110 ASN A C 1
ATOM 860 O O . ASN A 1 110 ? 10.010 -2.736 -17.529 1.00 89.88 110 ASN A O 1
ATOM 864 N N . ALA A 1 111 ? 9.011 -1.513 -19.137 1.00 92.94 111 ALA A N 1
ATOM 865 C CA . ALA A 1 111 ? 8.215 -0.686 -18.247 1.00 92.94 111 ALA A CA 1
ATOM 866 C C . ALA A 1 111 ? 6.751 -0.697 -18.677 1.00 92.94 111 ALA A C 1
ATOM 868 O O . ALA A 1 111 ? 6.438 -0.893 -19.855 1.00 92.94 111 ALA A O 1
ATOM 869 N N . LYS A 1 112 ? 5.861 -0.485 -17.713 1.00 94.00 112 LYS A N 1
ATOM 870 C CA . LYS A 1 112 ? 4.431 -0.315 -17.952 1.00 94.00 112 LYS A CA 1
ATOM 871 C C . LYS A 1 112 ? 3.972 1.023 -17.380 1.00 94.00 112 LYS A C 1
ATOM 873 O O . LYS A 1 112 ? 4.347 1.321 -16.249 1.00 94.00 112 LYS A O 1
ATOM 878 N N . PRO A 1 113 ? 3.168 1.802 -18.119 1.00 96.88 113 PRO A N 1
ATOM 879 C CA . PRO A 1 113 ? 2.497 2.953 -17.540 1.00 96.88 113 PRO A CA 1
ATOM 880 C C . PRO A 1 113 ? 1.460 2.457 -16.530 1.00 96.88 113 PRO A C 1
ATOM 882 O O . PRO A 1 113 ? 0.631 1.609 -16.868 1.00 96.88 113 PRO A O 1
ATOM 885 N N . VAL A 1 114 ? 1.521 2.968 -15.306 1.00 96.69 114 VAL A N 1
ATOM 886 C CA . VAL A 1 114 ? 0.566 2.672 -14.232 1.00 96.69 114 VAL A CA 1
ATOM 887 C C . VAL A 1 114 ? 0.148 3.973 -13.548 1.00 96.69 114 VAL A C 1
ATOM 889 O O . VAL A 1 114 ? 0.946 4.915 -13.520 1.00 96.69 114 VAL A O 1
ATOM 892 N N . PRO A 1 115 ? -1.078 4.059 -13.008 1.00 98.00 115 PRO A N 1
ATOM 893 C CA . PRO A 1 115 ? -1.455 5.162 -12.136 1.00 98.00 115 PRO A CA 1
ATOM 894 C C . PRO A 1 115 ? -0.522 5.242 -10.925 1.00 98.00 115 PRO A C 1
ATOM 896 O O . PRO A 1 115 ? -0.059 4.219 -10.411 1.00 98.00 115 PRO A O 1
ATOM 899 N N . SER A 1 116 ? -0.259 6.458 -10.470 1.00 97.62 116 SER A N 1
ATOM 900 C CA . SER A 1 116 ? 0.416 6.751 -9.218 1.00 97.62 116 SER A CA 1
ATOM 901 C C . SER A 1 116 ? -0.436 7.693 -8.372 1.00 97.62 116 SER A C 1
ATOM 903 O O . SER A 1 116 ? -1.196 8.511 -8.894 1.00 97.62 116 SER A O 1
ATOM 905 N N . ILE A 1 117 ? -0.304 7.579 -7.055 1.00 98.00 117 ILE A N 1
ATOM 906 C CA . ILE A 1 117 ? -1.013 8.406 -6.080 1.00 98.00 117 ILE A CA 1
ATOM 907 C C . ILE A 1 117 ? -0.049 8.820 -4.968 1.00 98.00 117 ILE A C 1
ATOM 909 O O . ILE A 1 117 ? 0.819 8.035 -4.584 1.00 98.00 117 ILE A O 1
ATOM 913 N N . THR A 1 118 ? -0.177 10.043 -4.452 1.00 97.31 118 THR A N 1
ATOM 914 C CA . THR A 1 118 ? 0.560 10.472 -3.253 1.00 97.31 118 THR A CA 1
ATOM 915 C C . THR A 1 118 ? -0.047 9.880 -1.990 1.00 97.31 118 THR A C 1
ATOM 917 O O . THR A 1 118 ? -1.225 9.523 -1.968 1.00 97.31 118 THR A O 1
ATOM 920 N N . LEU A 1 119 ? 0.728 9.812 -0.904 1.00 96.38 119 LEU A N 1
ATOM 921 C CA . LEU A 1 119 ? 0.206 9.347 0.382 1.00 96.38 119 LEU A CA 1
ATOM 922 C C . LEU A 1 119 ? -0.951 10.226 0.864 1.00 96.38 119 LEU A C 1
ATOM 924 O O . LEU A 1 119 ? -1.984 9.694 1.246 1.00 96.38 119 LEU A O 1
ATOM 928 N N . ALA A 1 120 ? -0.830 11.551 0.762 1.00 95.00 120 ALA A N 1
ATOM 929 C CA . ALA A 1 120 ? -1.917 12.465 1.120 1.00 95.00 120 ALA A CA 1
ATOM 930 C C . ALA A 1 120 ? -3.205 12.177 0.326 1.00 95.00 120 ALA A C 1
ATOM 932 O O . ALA A 1 120 ? -4.260 11.977 0.921 1.00 95.00 120 ALA A O 1
ATOM 933 N N . ASN A 1 121 ? -3.111 12.052 -1.004 1.00 95.94 121 ASN A N 1
ATOM 934 C CA . ASN A 1 121 ? -4.281 11.792 -1.842 1.00 95.94 121 ASN A CA 1
ATOM 935 C C . ASN A 1 121 ? -4.893 10.409 -1.593 1.00 95.94 121 ASN A C 1
ATOM 937 O O . ASN A 1 121 ? -6.112 10.270 -1.659 1.00 95.94 121 ASN A O 1
ATOM 941 N N . LEU A 1 122 ? -4.071 9.395 -1.305 1.00 96.75 122 LEU A N 1
ATOM 942 C CA . LEU A 1 122 ? -4.553 8.069 -0.925 1.00 96.75 122 LEU A CA 1
ATOM 943 C C . LEU A 1 122 ? -5.397 8.148 0.352 1.00 96.75 122 LEU A C 1
ATOM 945 O O . LEU A 1 122 ? -6.502 7.609 0.393 1.00 96.75 122 LEU A O 1
ATOM 949 N N . LEU A 1 123 ? -4.899 8.838 1.379 1.00 95.00 123 LEU A N 1
ATOM 950 C CA . LEU A 1 123 ? -5.604 8.983 2.653 1.00 95.00 123 LEU A CA 1
ATOM 951 C C . LEU A 1 123 ? -6.883 9.815 2.519 1.00 95.00 123 LEU A C 1
ATOM 953 O O . LEU A 1 123 ? -7.909 9.442 3.091 1.00 95.00 123 LEU A O 1
ATOM 957 N N . ASP A 1 124 ? -6.848 10.878 1.713 1.00 93.56 124 ASP A N 1
ATOM 958 C CA . ASP A 1 124 ? -8.024 11.692 1.395 1.00 93.56 124 ASP A CA 1
ATOM 959 C C . ASP A 1 124 ? -9.094 10.873 0.659 1.00 93.56 124 ASP A C 1
ATOM 961 O O . ASP A 1 124 ? -10.274 10.934 1.009 1.00 93.56 124 ASP A O 1
ATOM 965 N N . GLN A 1 125 ? -8.697 10.069 -0.336 1.00 94.81 125 GLN A N 1
ATOM 966 C CA . GLN A 1 125 ? -9.607 9.207 -1.099 1.00 94.81 125 GLN A CA 1
ATOM 967 C C . GLN A 1 125 ? -10.293 8.168 -0.209 1.00 94.81 125 GLN A C 1
ATOM 969 O O . GLN A 1 125 ? -11.476 7.876 -0.388 1.00 94.81 125 GLN A O 1
ATOM 974 N N . LEU A 1 126 ? -9.543 7.594 0.727 1.00 93.56 126 LEU A N 1
ATOM 975 C CA . LEU A 1 126 ? -10.037 6.598 1.669 1.00 93.56 126 LEU A CA 1
ATOM 976 C C . LEU A 1 126 ? -10.843 7.224 2.822 1.00 93.56 126 LEU A C 1
ATOM 978 O O . LEU A 1 126 ? -11.465 6.490 3.585 1.00 93.56 126 LEU A O 1
ATOM 982 N N . ALA A 1 127 ? -10.839 8.559 2.947 1.00 89.94 127 ALA A N 1
ATOM 983 C CA . ALA A 1 127 ? -11.468 9.308 4.033 1.00 89.94 127 ALA A CA 1
ATOM 984 C C . ALA A 1 127 ? -11.113 8.743 5.423 1.00 89.94 127 ALA A C 1
ATOM 986 O O . ALA A 1 127 ? -11.971 8.648 6.304 1.00 89.94 127 ALA A O 1
ATOM 987 N N . VAL A 1 128 ? -9.850 8.335 5.604 1.00 80.19 128 VAL A N 1
ATOM 988 C CA . VAL A 1 128 ? -9.423 7.551 6.771 1.00 80.19 128 VAL A CA 1
ATOM 989 C C . VAL A 1 128 ? -9.409 8.423 8.025 1.00 80.19 128 VAL A C 1
ATOM 991 O O . VAL A 1 128 ? -8.634 9.380 8.085 1.00 80.19 128 VAL A O 1
ATOM 994 N N . PRO A 1 129 ? -10.200 8.093 9.062 1.00 79.44 129 PRO A N 1
ATOM 995 C CA . PRO A 1 129 ? -10.167 8.843 10.311 1.00 79.44 129 PRO A CA 1
ATOM 996 C C . PRO A 1 129 ? -8.936 8.502 11.164 1.00 79.44 129 PRO A C 1
ATOM 998 O O . PRO A 1 129 ? -8.468 9.348 11.919 1.00 79.44 129 PRO A O 1
ATOM 1001 N N . GLU A 1 130 ? -8.429 7.268 11.065 1.00 94.12 130 GLU A N 1
ATOM 1002 C CA . GLU A 1 130 ? -7.299 6.758 11.844 1.00 94.12 130 GLU A CA 1
ATOM 1003 C C . GLU A 1 130 ? -6.626 5.582 11.116 1.00 94.12 130 GLU A C 1
ATOM 1005 O O . GLU A 1 130 ? -7.307 4.688 10.610 1.00 94.12 130 GLU A O 1
ATOM 1010 N N . ILE A 1 131 ? -5.290 5.552 11.082 1.00 97.19 131 ILE A N 1
ATOM 1011 C CA . ILE A 1 131 ? -4.520 4.462 10.468 1.00 97.19 131 ILE A CA 1
ATOM 1012 C C . ILE A 1 131 ? -3.852 3.645 11.572 1.00 97.19 131 ILE A C 1
ATOM 1014 O O . ILE A 1 131 ? -2.978 4.132 12.295 1.00 97.19 131 ILE A O 1
ATOM 1018 N N . THR A 1 132 ? -4.224 2.375 11.680 1.00 98.12 132 THR A N 1
ATOM 1019 C CA . THR A 1 132 ? -3.593 1.448 12.624 1.00 98.12 132 THR A CA 1
ATOM 1020 C C . THR A 1 132 ? -2.254 0.957 12.093 1.00 98.12 132 THR A C 1
ATOM 1022 O O . THR A 1 132 ? -1.269 0.961 12.833 1.00 98.12 132 THR A O 1
ATOM 1025 N N . CYS A 1 133 ? -2.186 0.581 10.816 1.00 98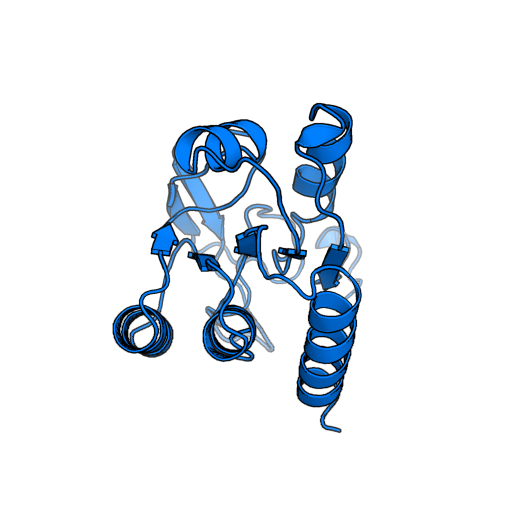.31 133 CYS A N 1
ATOM 1026 C CA . CYS A 1 133 ? -0.961 0.064 10.217 1.00 98.31 133 CYS A CA 1
ATOM 1027 C C . CYS A 1 133 ? -0.791 0.526 8.769 1.00 98.31 133 CYS A C 1
ATOM 1029 O O . CYS A 1 133 ? -1.728 0.454 7.978 1.00 98.31 133 CYS A O 1
ATOM 1031 N N . LEU A 1 134 ? 0.424 0.954 8.428 1.00 97.94 134 LEU A N 1
ATOM 1032 C CA . LEU A 1 134 ? 0.889 1.140 7.058 1.00 97.94 134 LEU A CA 1
ATOM 1033 C C . LEU A 1 134 ? 2.065 0.187 6.814 1.00 97.94 134 LEU A C 1
ATOM 1035 O O . LEU A 1 134 ? 3.143 0.381 7.381 1.00 97.94 134 LEU A O 1
ATOM 1039 N N . LYS A 1 135 ? 1.862 -0.836 5.981 1.00 97.25 135 LYS A N 1
ATOM 1040 C CA . LYS A 1 135 ? 2.927 -1.725 5.505 1.00 97.25 135 LYS A CA 1
ATOM 1041 C C . LYS A 1 135 ? 3.408 -1.262 4.132 1.00 97.25 135 LYS A C 1
ATOM 1043 O O . LYS A 1 135 ? 2.595 -1.077 3.232 1.00 97.25 135 LYS A O 1
ATOM 1048 N N . LEU A 1 136 ? 4.717 -1.069 3.982 1.00 95.38 136 LEU A N 1
ATOM 1049 C CA . LEU A 1 136 ? 5.364 -0.626 2.745 1.00 95.38 136 LEU A CA 1
ATOM 1050 C C . LEU A 1 136 ? 6.367 -1.674 2.254 1.00 95.38 136 LEU A C 1
ATOM 1052 O O . LEU A 1 136 ? 7.343 -1.961 2.939 1.00 95.38 136 LEU A O 1
ATOM 1056 N N . ASP A 1 137 ? 6.161 -2.189 1.051 1.00 92.88 137 ASP A N 1
ATOM 1057 C CA . ASP A 1 137 ? 7.100 -3.077 0.359 1.00 92.88 137 ASP A CA 1
ATOM 1058 C C . ASP A 1 137 ? 7.186 -2.649 -1.109 1.00 92.88 137 ASP A C 1
ATOM 1060 O O . ASP A 1 137 ? 6.541 -3.187 -2.004 1.00 92.88 137 ASP A O 1
ATOM 1064 N N . ILE A 1 138 ? 7.876 -1.529 -1.328 1.00 90.25 138 ILE A N 1
ATOM 1065 C CA . ILE A 1 138 ? 7.908 -0.823 -2.611 1.00 90.25 138 ILE A CA 1
ATOM 1066 C C . ILE A 1 138 ? 9.350 -0.606 -3.039 1.00 90.25 138 ILE A C 1
ATOM 1068 O O . ILE A 1 138 ? 9.961 0.418 -2.749 1.00 90.25 138 ILE A O 1
ATOM 1072 N N . GLU A 1 139 ? 9.861 -1.585 -3.772 1.00 87.25 139 GLU A N 1
ATOM 1073 C CA . GLU A 1 139 ? 11.250 -1.709 -4.207 1.00 87.25 139 GLU A CA 1
ATOM 1074 C C . GLU A 1 139 ? 11.898 -0.378 -4.632 1.00 87.25 139 GLU A C 1
ATOM 1076 O O . GLU A 1 139 ? 11.637 0.160 -5.716 1.00 87.25 139 GLU A O 1
ATOM 1081 N N . GLY A 1 140 ? 12.767 0.166 -3.775 1.00 84.25 140 GLY A N 1
ATOM 1082 C CA . GLY A 1 140 ? 13.569 1.360 -4.061 1.00 84.25 140 GLY A CA 1
ATOM 1083 C C . GLY A 1 140 ? 12.809 2.691 -4.011 1.00 84.25 140 GLY A C 1
ATOM 1084 O O . GLY A 1 140 ? 13.377 3.725 -4.370 1.00 84.25 140 GLY A O 1
ATOM 1085 N N . TRP A 1 141 ? 11.550 2.699 -3.569 1.00 90.25 141 TRP A N 1
ATOM 1086 C CA . TRP A 1 141 ? 10.702 3.897 -3.480 1.00 90.25 141 TRP A CA 1
ATOM 1087 C C . TRP A 1 141 ? 10.216 4.202 -2.054 1.00 90.25 141 TRP A C 1
ATOM 1089 O O . TRP A 1 141 ? 9.566 5.223 -1.816 1.00 90.25 141 TRP A O 1
ATOM 1099 N N . GLU A 1 142 ? 10.592 3.381 -1.070 1.00 90.56 142 GLU A N 1
ATOM 1100 C CA . GLU A 1 142 ? 10.179 3.510 0.332 1.00 90.56 142 GLU A CA 1
ATOM 1101 C C . GLU A 1 142 ? 10.573 4.880 0.888 1.00 90.56 142 GLU A C 1
ATOM 1103 O O . GLU A 1 142 ? 9.773 5.560 1.523 1.00 90.56 142 GLU A O 1
ATOM 1108 N N . SER A 1 143 ? 11.797 5.336 0.600 1.00 89.44 143 SER A N 1
ATOM 1109 C CA . SER A 1 143 ? 12.300 6.619 1.111 1.00 89.44 143 SER A CA 1
ATOM 1110 C C . SER A 1 143 ? 11.539 7.837 0.577 1.00 89.44 143 SER A C 1
ATOM 1112 O O . SER A 1 143 ? 11.485 8.866 1.252 1.00 89.44 143 SER A O 1
ATOM 1114 N N . VAL A 1 144 ? 10.957 7.734 -0.621 1.00 91.69 144 VAL A N 1
ATOM 1115 C CA . VAL A 1 144 ? 10.146 8.795 -1.230 1.00 91.69 144 VAL A CA 1
ATOM 1116 C C . VAL A 1 144 ? 8.800 8.881 -0.518 1.00 91.69 144 VAL A C 1
ATOM 1118 O O . VAL A 1 144 ? 8.368 9.973 -0.153 1.00 91.69 144 VAL A O 1
ATOM 1121 N N . VAL A 1 145 ? 8.178 7.735 -0.244 1.00 93.31 145 VAL A N 1
ATOM 1122 C CA . VAL A 1 145 ? 6.899 7.659 0.474 1.00 93.31 145 VAL A CA 1
ATOM 1123 C C . VAL A 1 145 ? 7.053 8.027 1.950 1.00 93.31 145 VAL A C 1
ATOM 1125 O O . VAL A 1 145 ? 6.285 8.836 2.461 1.00 93.31 145 VAL A O 1
ATOM 1128 N N . ILE A 1 146 ? 8.073 7.507 2.638 1.00 93.00 146 ILE A N 1
ATOM 1129 C CA . ILE A 1 146 ? 8.299 7.761 4.071 1.00 93.00 146 ILE A CA 1
ATOM 1130 C C . ILE A 1 146 ? 8.493 9.259 4.351 1.00 93.00 146 ILE A C 1
ATOM 1132 O O . ILE A 1 146 ? 8.030 9.754 5.374 1.00 93.00 146 ILE A O 1
ATOM 1136 N N . LYS A 1 147 ? 9.124 10.019 3.445 1.00 94.75 147 LYS A N 1
ATOM 1137 C CA . LYS A 1 147 ? 9.273 11.478 3.609 1.00 94.75 147 LYS A CA 1
ATOM 1138 C C . LYS A 1 147 ? 7.933 12.215 3.642 1.00 94.75 147 LYS A C 1
ATOM 1140 O O . LYS A 1 147 ? 7.814 13.185 4.388 1.00 94.75 147 LYS A O 1
ATOM 1145 N N . GLN A 1 148 ? 6.928 11.729 2.914 1.00 95.19 148 GLN A N 1
ATOM 1146 C CA . GLN A 1 148 ? 5.596 12.343 2.882 1.00 95.19 148 GLN A CA 1
ATOM 1147 C C . GLN A 1 148 ? 4.885 12.250 4.235 1.00 95.19 148 GLN A C 1
ATOM 1149 O O . GLN A 1 148 ? 4.048 13.091 4.537 1.00 95.19 148 GLN A O 1
ATOM 1154 N N . LEU A 1 149 ? 5.256 11.297 5.103 1.00 94.94 149 LEU A N 1
ATOM 1155 C CA . LEU A 1 149 ? 4.714 11.224 6.466 1.00 94.94 149 LEU A CA 1
ATOM 1156 C C . LEU A 1 149 ? 4.967 12.513 7.256 1.00 94.94 149 LEU A C 1
ATOM 1158 O O . LEU A 1 149 ? 4.145 12.892 8.079 1.00 94.94 149 LEU A O 1
ATOM 1162 N N . THR A 1 150 ? 6.075 13.213 6.994 1.00 94.19 150 THR A N 1
ATOM 1163 C CA . THR A 1 150 ? 6.402 14.473 7.689 1.00 94.19 150 THR A CA 1
ATOM 1164 C C . THR A 1 150 ? 5.496 15.641 7.298 1.00 94.19 150 THR A C 1
ATOM 1166 O O . THR A 1 150 ? 5.497 16.669 7.971 1.00 94.19 150 THR A O 1
ATOM 1169 N N . GLU A 1 151 ? 4.720 15.478 6.228 1.00 92.75 151 GLU A N 1
ATOM 1170 C CA . GLU A 1 151 ? 3.795 16.477 5.693 1.00 92.75 151 GLU A CA 1
ATOM 1171 C C . GLU A 1 151 ? 2.348 16.205 6.133 1.00 92.75 151 GLU A C 1
ATOM 1173 O O . GLU A 1 151 ? 1.478 17.060 5.960 1.00 92.75 151 GLU A O 1
ATOM 1178 N N . LEU A 1 152 ? 2.083 15.032 6.722 1.00 92.06 152 LEU A N 1
ATOM 1179 C CA . LEU A 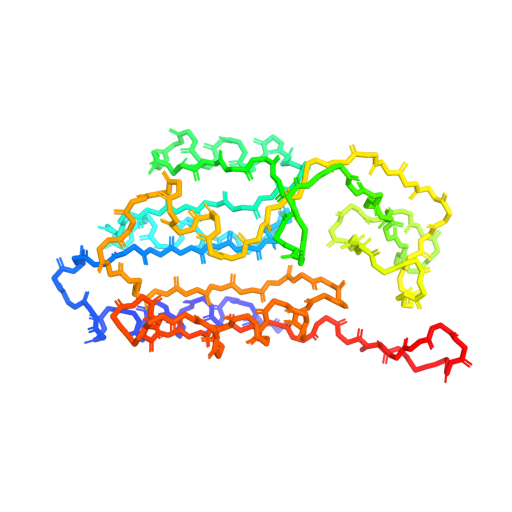1 152 ? 0.761 14.662 7.211 1.00 92.06 152 LEU A CA 1
ATOM 1180 C C . LEU A 1 152 ? 0.466 15.309 8.572 1.00 92.06 152 LEU A C 1
ATOM 1182 O O . LEU A 1 152 ? 1.364 15.451 9.408 1.00 92.06 152 LEU A O 1
ATOM 1186 N N . PRO A 1 153 ? -0.803 15.659 8.847 1.00 91.69 153 PRO A N 1
ATOM 1187 C CA . PRO A 1 153 ? -1.207 16.025 10.195 1.00 91.69 153 PRO A CA 1
ATOM 1188 C C . PRO A 1 153 ? -1.032 14.829 11.138 1.00 91.69 153 PRO A C 1
ATOM 1190 O O . PRO A 1 153 ? -1.233 13.680 10.747 1.00 91.69 153 PRO A O 1
ATOM 1193 N N . GLU A 1 154 ? -0.715 15.101 12.405 1.00 91.12 154 GLU A N 1
ATOM 1194 C CA . GLU A 1 154 ? -0.460 14.066 13.420 1.00 91.12 154 GLU A CA 1
ATOM 1195 C C . GLU A 1 154 ? -1.618 13.060 13.550 1.00 91.12 154 GLU A C 1
ATOM 1197 O O . GLU A 1 154 ? -1.388 11.866 13.715 1.00 91.12 154 GLU A O 1
ATOM 1202 N N . SER A 1 155 ? -2.862 13.522 13.385 1.00 88.44 155 SER A N 1
ATOM 1203 C CA . SER A 1 155 ? -4.066 12.680 13.406 1.00 88.44 155 SER A CA 1
ATOM 1204 C C . SER A 1 155 ? -4.139 11.646 12.280 1.00 88.44 155 SER A C 1
ATOM 1206 O O . SER A 1 155 ? -4.889 10.684 12.393 1.00 88.44 155 SER A O 1
ATOM 1208 N N . SER A 1 156 ? -3.395 11.849 11.193 1.00 90.25 156 SER A N 1
ATOM 1209 C CA . SER A 1 156 ? -3.370 10.970 10.020 1.00 90.25 156 SER A CA 1
ATOM 1210 C C . SER A 1 156 ? -2.096 10.128 9.951 1.00 90.25 156 SER A C 1
ATOM 1212 O O . SER A 1 156 ? -1.885 9.426 8.964 1.00 90.25 156 SER A O 1
ATOM 1214 N N . LEU A 1 157 ? -1.232 10.185 10.971 1.00 95.56 157 LEU A N 1
ATOM 1215 C CA . LEU A 1 157 ? -0.046 9.339 11.031 1.00 95.56 157 LEU A CA 1
ATOM 1216 C C . LEU A 1 157 ? -0.423 7.895 11.405 1.00 95.56 157 LEU A C 1
ATOM 1218 O O . LEU A 1 157 ? -1.227 7.687 12.318 1.00 95.56 157 LEU A O 1
ATOM 1222 N N . PRO A 1 158 ? 0.182 6.880 10.760 1.00 96.69 158 PRO A N 1
ATOM 1223 C CA . PRO A 1 158 ? 0.008 5.494 11.169 1.00 96.69 158 PRO A CA 1
ATOM 1224 C C . PRO A 1 158 ? 0.552 5.251 12.576 1.00 96.69 158 PRO A C 1
ATOM 1226 O O . PRO A 1 158 ? 1.667 5.665 12.899 1.00 96.69 158 PRO A O 1
ATOM 1229 N N . LYS A 1 159 ? -0.190 4.498 13.395 1.00 97.19 159 LYS A N 1
ATOM 1230 C CA . LYS A 1 159 ? 0.312 4.031 14.702 1.00 97.19 159 LYS A CA 1
ATOM 1231 C C . LYS A 1 159 ? 1.472 3.048 14.554 1.00 97.19 159 LYS A C 1
ATOM 1233 O O . LYS A 1 159 ? 2.358 3.002 15.404 1.00 97.19 159 LYS A O 1
ATOM 1238 N N . VAL A 1 160 ? 1.450 2.254 13.483 1.00 97.56 160 VAL A N 1
ATOM 1239 C CA . VAL A 1 160 ? 2.492 1.291 13.122 1.00 97.56 160 VAL A CA 1
ATOM 1240 C C . VAL A 1 160 ? 2.886 1.505 11.676 1.00 97.56 160 VAL A C 1
ATOM 1242 O O . VAL A 1 160 ? 2.031 1.541 10.792 1.00 97.56 160 VAL A O 1
ATOM 1245 N N . ILE A 1 161 ? 4.191 1.572 11.436 1.00 96.31 161 ILE A N 1
ATOM 1246 C CA . ILE A 1 161 ? 4.757 1.479 10.097 1.00 96.31 161 ILE A CA 1
ATOM 1247 C C . ILE A 1 161 ? 5.669 0.264 10.082 1.00 96.31 161 ILE A C 1
ATOM 1249 O O . ILE A 1 161 ? 6.635 0.199 10.843 1.00 96.31 161 ILE A O 1
ATOM 1253 N N . MET A 1 162 ? 5.352 -0.690 9.217 1.00 95.06 162 MET A N 1
ATOM 1254 C CA . MET A 1 162 ? 6.276 -1.747 8.833 1.00 95.06 162 MET A CA 1
ATOM 1255 C C . MET A 1 162 ? 6.747 -1.431 7.423 1.00 95.06 162 MET A C 1
ATOM 1257 O O . MET A 1 162 ? 5.938 -1.113 6.559 1.00 95.06 162 MET A O 1
ATOM 1261 N N . PHE A 1 163 ? 8.044 -1.513 7.173 1.00 91.62 163 PHE A N 1
ATOM 1262 C CA . PHE A 1 163 ? 8.537 -1.461 5.810 1.00 91.62 163 PHE A CA 1
ATOM 1263 C C . PHE A 1 163 ? 9.614 -2.507 5.604 1.00 91.62 163 PHE A C 1
ATOM 1265 O O . PHE A 1 163 ? 10.409 -2.784 6.507 1.00 91.62 163 PHE A O 1
ATOM 1272 N N . GLU A 1 164 ? 9.623 -3.073 4.412 1.00 84.25 164 GLU A N 1
ATOM 1273 C CA . GLU A 1 164 ? 10.701 -3.921 3.944 1.00 84.25 164 GLU A CA 1
ATOM 1274 C C . GLU A 1 164 ? 11.660 -3.042 3.162 1.00 84.25 164 GLU A C 1
ATOM 1276 O O . GLU A 1 164 ? 11.263 -2.257 2.307 1.00 84.25 164 GLU A O 1
ATOM 1281 N N . TYR A 1 165 ? 12.937 -3.095 3.528 1.00 74.00 165 TYR A N 1
ATOM 1282 C CA . TYR A 1 165 ? 13.949 -2.408 2.749 1.00 74.00 165 TYR A CA 1
ATOM 1283 C C . TYR A 1 165 ? 14.287 -3.305 1.562 1.00 74.00 165 TYR A C 1
ATOM 1285 O O . TYR A 1 165 ? 15.098 -4.220 1.715 1.00 74.00 165 TYR A O 1
ATOM 1293 N N . GLY A 1 166 ? 13.698 -3.021 0.394 1.00 63.00 166 GLY A N 1
ATOM 1294 C CA . GLY A 1 166 ? 13.959 -3.748 -0.858 1.00 63.00 166 GLY A CA 1
ATOM 1295 C C . GLY A 1 166 ? 15.428 -3.719 -1.305 1.00 63.00 166 GLY A C 1
ATOM 1296 O O . GLY A 1 166 ? 15.868 -4.472 -2.175 1.00 63.00 166 GLY A O 1
ATOM 1297 N N . GLY A 1 167 ? 16.234 -2.873 -0.655 1.00 57.16 167 GLY A N 1
ATOM 1298 C CA . GLY A 1 167 ? 17.676 -2.869 -0.799 1.00 57.16 167 GLY A CA 1
ATOM 1299 C C . GLY A 1 167 ? 18.155 -2.408 -2.171 1.00 57.16 167 GLY A C 1
ATOM 1300 O O . GLY A 1 167 ? 17.393 -2.039 -3.063 1.00 57.16 167 GLY A O 1
ATOM 1301 N N . GLY A 1 168 ? 19.479 -2.408 -2.308 1.00 54.00 168 GLY A N 1
ATOM 1302 C CA . GLY A 1 168 ? 20.191 -2.089 -3.534 1.00 54.00 168 GLY A CA 1
ATOM 1303 C C . GLY A 1 168 ? 20.395 -0.597 -3.765 1.00 54.00 168 GLY A C 1
ATOM 1304 O O . GLY A 1 168 ? 19.467 0.196 -3.900 1.00 54.00 168 GLY A O 1
ATOM 1305 N N . GLY A 1 169 ? 21.667 -0.209 -3.833 1.00 55.38 169 GLY A N 1
ATOM 1306 C CA . GLY A 1 169 ? 22.029 1.126 -4.287 1.00 55.38 169 GLY A CA 1
ATOM 1307 C C . GLY A 1 169 ? 21.711 1.314 -5.771 1.00 55.38 169 GLY A C 1
ATOM 1308 O O . GLY A 1 169 ? 21.261 0.404 -6.469 1.00 55.38 169 GLY A O 1
ATOM 1309 N N . ASN A 1 170 ? 22.015 2.509 -6.276 1.00 58.16 170 ASN A N 1
ATOM 1310 C CA . ASN A 1 170 ? 22.007 2.784 -7.710 1.00 58.16 170 ASN A CA 1
ATOM 1311 C C . ASN A 1 170 ? 22.724 1.645 -8.455 1.00 58.16 170 ASN A C 1
ATOM 1313 O O . ASN A 1 170 ? 23.813 1.253 -8.052 1.00 58.16 170 ASN A O 1
ATOM 1317 N N . ARG A 1 171 ? 22.162 1.138 -9.554 1.00 55.16 171 ARG A N 1
ATOM 1318 C CA . ARG A 1 171 ? 22.750 0.092 -10.412 1.00 55.16 171 ARG A CA 1
ATOM 1319 C C . ARG A 1 171 ? 24.241 0.288 -10.720 1.00 55.16 171 ARG A C 1
ATOM 1321 O O . ARG A 1 171 ? 24.946 -0.684 -10.974 1.00 55.16 171 ARG A O 1
ATOM 1328 N N . GLN A 1 172 ? 24.733 1.527 -10.697 1.00 55.00 172 GLN A N 1
ATOM 1329 C CA . GLN A 1 172 ? 26.152 1.858 -10.859 1.00 55.00 172 GLN A CA 1
ATOM 1330 C C . GLN A 1 172 ? 27.052 1.438 -9.680 1.00 55.00 172 GLN A C 1
ATOM 1332 O O . GLN A 1 172 ? 28.252 1.267 -9.876 1.00 55.00 172 GLN A O 1
ATOM 1337 N N . SER A 1 173 ? 26.511 1.259 -8.472 1.00 57.72 173 SER A N 1
ATOM 1338 C CA . SER A 1 173 ? 27.270 0.872 -7.278 1.00 57.72 173 SER A CA 1
ATOM 1339 C C . SER A 1 173 ? 27.528 -0.634 -7.174 1.00 57.72 173 SER A C 1
ATOM 1341 O O . SER A 1 173 ? 28.326 -1.035 -6.331 1.00 57.72 173 SER A O 1
ATOM 1343 N N . ASN A 1 174 ? 26.896 -1.471 -8.015 1.00 53.12 174 ASN A N 1
ATOM 1344 C CA . ASN A 1 174 ? 26.960 -2.943 -7.949 1.00 53.12 174 ASN A CA 1
ATOM 1345 C C . ASN A 1 174 ? 26.663 -3.531 -6.552 1.00 53.12 174 ASN A C 1
ATOM 1347 O O . ASN A 1 174 ? 27.043 -4.665 -6.261 1.00 53.12 174 ASN A O 1
ATOM 1351 N N . GLN A 1 175 ? 25.987 -2.784 -5.681 1.00 47.84 175 GLN A N 1
ATOM 1352 C CA . GLN A 1 175 ? 25.551 -3.286 -4.385 1.00 47.84 175 GLN A CA 1
ATOM 1353 C C . GLN A 1 175 ? 24.169 -3.906 -4.560 1.00 47.84 175 GLN A C 1
ATOM 1355 O O . GLN A 1 175 ? 23.200 -3.191 -4.810 1.00 47.84 175 GLN A O 1
ATOM 1360 N N . ALA A 1 176 ? 24.103 -5.235 -4.480 1.00 51.16 176 ALA A N 1
ATOM 1361 C CA . ALA A 1 176 ? 22.833 -5.935 -4.337 1.00 51.16 176 ALA A CA 1
ATOM 1362 C C . ALA A 1 176 ? 22.181 -5.563 -2.992 1.00 51.16 176 ALA A C 1
ATOM 1364 O O . ALA A 1 176 ? 22.898 -5.224 -2.044 1.00 51.16 176 ALA A O 1
ATOM 1365 N N . GLY A 1 177 ? 20.845 -5.594 -2.955 1.00 46.25 177 GLY A N 1
ATOM 1366 C CA . GLY A 1 177 ? 20.061 -5.593 -1.717 1.00 46.25 177 GLY A CA 1
ATOM 1367 C C . GLY A 1 177 ? 20.236 -6.879 -0.927 1.00 46.25 177 GLY A C 1
ATOM 1368 O O . GLY A 1 177 ? 20.472 -7.932 -1.568 1.00 46.25 177 GLY A O 1
#

Foldseek 3Di:
DVVLVVVLVVVLVQLCVQCVPLQFEAEAALCADDSRSQLSCLVSPHQYEYEAQDDDPVRVVSCVVSVHHYHNAHAAPDFAWAKWFFFDDPNHTDNSDIASDCQFQRGDPDTDTTGYDYPVRVCVVVVTQAHQEDEEEHRPGVVRNVVCLVVDDPRHHHPYYHYDHNDGDGNVVVDHD

Sequence (177 aa):
MNVETCCQDLLEQIILEIDKKKTGMCIDVGVGTFAFYCEVFARCGFETVAVEPLPNDKLLKICQTHDINLIESCLSDTNDIQNLYMGKFAGFLNRNFSSLDPNWFGSSKNAKPVPSITLANLLDQLAVPEITCLKLDIEGWESVVIKQLTELPESSLPKVIMFEYGGGGNRQSNQAG

pLDDT: mean 89.65, std 12.2, range [46.25, 98.5]

Organism: NCBI:txid423474